Protein AF-A0A967YW15-F1 (afdb_monomer_lite)

Structure (mmCIF, N/CA/C/O backbone):
data_AF-A0A967YW15-F1
#
_entry.id   AF-A0A967YW15-F1
#
loop_
_atom_site.group_PDB
_atom_site.id
_atom_site.type_symbol
_atom_site.label_atom_id
_atom_site.label_alt_id
_atom_site.label_comp_id
_atom_site.label_asym_id
_atom_site.label_entity_id
_atom_site.label_seq_id
_atom_site.pdbx_PDB_ins_code
_atom_site.Cartn_x
_atom_site.Cartn_y
_atom_site.Cartn_z
_atom_site.occupancy
_atom_site.B_iso_or_equiv
_atom_site.auth_seq_id
_atom_site.auth_comp_id
_atom_site.auth_asym_id
_atom_site.auth_atom_id
_atom_site.pdbx_PDB_model_num
ATOM 1 N N . MET A 1 1 ? -5.131 -11.009 -10.702 1.00 76.31 1 MET A N 1
ATOM 2 C CA . MET A 1 1 ? -5.054 -9.560 -10.413 1.00 76.31 1 MET A CA 1
ATOM 3 C C . MET A 1 1 ? -3.698 -8.979 -10.823 1.00 76.31 1 MET A C 1
ATOM 5 O O . MET A 1 1 ? -3.652 -8.418 -11.905 1.00 76.31 1 MET A O 1
ATOM 9 N N . LYS A 1 2 ? -2.586 -9.188 -10.088 1.00 86.69 2 LYS A N 1
ATOM 10 C CA . LYS A 1 2 ? -1.254 -8.666 -10.494 1.00 86.69 2 LYS A CA 1
ATOM 11 C C . LYS A 1 2 ? -0.770 -9.172 -11.860 1.00 86.69 2 LYS A C 1
ATOM 13 O O . LYS A 1 2 ? -0.228 -8.411 -12.645 1.00 86.69 2 LYS A O 1
ATOM 18 N N . THR A 1 3 ? -1.026 -10.435 -12.194 1.00 81.00 3 THR A N 1
ATOM 19 C CA . THR A 1 3 ? -0.681 -10.977 -13.521 1.00 81.00 3 THR A CA 1
ATOM 20 C C . THR A 1 3 ? -1.391 -10.241 -14.661 1.00 81.00 3 THR A C 1
ATOM 22 O O . THR A 1 3 ? -0.808 -10.054 -15.720 1.00 81.00 3 THR A O 1
ATOM 25 N N . GLU A 1 4 ? -2.624 -9.774 -14.446 1.00 86.75 4 GLU A N 1
ATOM 26 C CA . GLU A 1 4 ? -3.360 -9.025 -15.470 1.00 86.75 4 GLU A CA 1
ATOM 27 C C . GLU A 1 4 ? -2.843 -7.591 -15.593 1.00 86.75 4 GLU A C 1
ATOM 29 O O . GLU A 1 4 ? -2.691 -7.096 -16.705 1.00 86.75 4 GLU A O 1
ATOM 34 N N . THR A 1 5 ? -2.486 -6.939 -14.481 1.00 84.19 5 THR A N 1
ATOM 35 C CA . THR A 1 5 ? -1.853 -5.614 -14.546 1.00 84.19 5 THR A CA 1
ATOM 36 C C . THR A 1 5 ? -0.486 -5.674 -15.219 1.00 84.19 5 THR A C 1
ATOM 38 O O . THR A 1 5 ? -0.178 -4.786 -16.002 1.00 84.19 5 THR A O 1
ATOM 41 N N . ASN A 1 6 ? 0.289 -6.746 -15.019 1.00 83.38 6 ASN A N 1
ATOM 42 C CA . ASN A 1 6 ? 1.554 -6.947 -15.734 1.00 83.38 6 ASN A CA 1
ATOM 43 C C . ASN A 1 6 ? 1.340 -7.020 -17.255 1.00 83.38 6 ASN A C 1
ATOM 45 O O . ASN A 1 6 ? 2.056 -6.361 -17.998 1.00 83.38 6 ASN A O 1
ATOM 49 N N . LYS A 1 7 ? 0.305 -7.732 -17.724 1.00 88.44 7 LYS A N 1
ATOM 50 C CA . LYS A 1 7 ? -0.046 -7.765 -19.157 1.00 88.44 7 LYS A CA 1
ATOM 51 C C . LYS A 1 7 ? -0.427 -6.385 -19.696 1.00 88.44 7 LYS A C 1
ATOM 53 O O . LYS A 1 7 ? -0.150 -6.077 -20.851 1.00 88.44 7 LYS A O 1
ATOM 58 N N . ILE A 1 8 ? -1.095 -5.554 -18.893 1.00 89.06 8 ILE A N 1
ATOM 59 C CA . ILE A 1 8 ? -1.424 -4.176 -19.286 1.00 89.06 8 ILE A CA 1
ATOM 60 C C . ILE A 1 8 ? -0.145 -3.347 -19.398 1.00 89.06 8 ILE A C 1
ATOM 62 O O . ILE A 1 8 ? 0.045 -2.653 -20.389 1.00 89.06 8 ILE A O 1
ATOM 66 N N . GLU A 1 9 ? 0.753 -3.444 -18.423 1.00 89.19 9 GLU A N 1
ATOM 67 C CA . GLU A 1 9 ? 2.040 -2.747 -18.466 1.00 89.19 9 GLU A CA 1
ATOM 68 C C . GLU A 1 9 ? 2.898 -3.173 -19.661 1.00 89.19 9 GLU A C 1
ATOM 70 O O . GLU A 1 9 ? 3.532 -2.319 -20.274 1.00 89.19 9 GLU A O 1
ATOM 75 N N . GLU A 1 10 ? 2.875 -4.460 -20.023 1.00 88.88 10 GLU A N 1
ATOM 76 C CA . GLU A 1 10 ? 3.523 -4.995 -21.228 1.00 88.88 10 GLU A CA 1
ATOM 77 C C . GLU A 1 10 ? 2.944 -4.385 -22.512 1.00 88.88 10 GLU A C 1
ATOM 79 O O . GLU A 1 10 ? 3.683 -4.014 -23.421 1.00 88.88 10 GLU A O 1
ATOM 84 N N . ARG A 1 11 ? 1.620 -4.210 -22.585 1.00 91.69 11 ARG A N 1
ATOM 85 C CA . ARG A 1 11 ? 0.964 -3.537 -23.722 1.00 91.69 11 ARG A CA 1
ATOM 86 C C . ARG A 1 11 ? 1.271 -2.042 -23.790 1.00 91.69 11 ARG A C 1
ATOM 88 O O . ARG A 1 11 ? 1.168 -1.456 -24.860 1.00 91.69 11 ARG A O 1
ATOM 95 N N . LEU A 1 12 ? 1.619 -1.432 -22.659 1.00 91.31 12 LEU A N 1
ATOM 96 C CA . LEU A 1 12 ? 1.958 -0.013 -22.538 1.00 91.31 12 LEU A CA 1
ATOM 97 C C . LEU A 1 12 ? 3.473 0.241 -22.604 1.00 91.31 12 LEU A C 1
ATOM 99 O O . LEU A 1 12 ? 3.933 1.338 -22.274 1.00 91.31 12 LEU A O 1
ATOM 103 N N . LEU A 1 13 ? 4.259 -0.761 -23.008 1.00 92.44 13 LEU A N 1
ATOM 104 C CA . LEU A 1 13 ? 5.681 -0.582 -23.270 1.00 92.44 13 LEU A CA 1
ATOM 105 C C . LEU A 1 13 ? 5.884 0.391 -24.430 1.00 92.44 13 LEU A C 1
ATOM 107 O O . LEU A 1 13 ? 5.213 0.327 -25.456 1.00 92.44 13 LEU A O 1
ATOM 111 N N . VAL A 1 14 ? 6.878 1.257 -24.278 1.00 92.69 14 VAL A N 1
ATOM 112 C CA . VAL A 1 14 ? 7.372 2.121 -25.352 1.00 92.69 14 VAL A CA 1
ATOM 113 C C . VAL A 1 14 ? 8.870 1.886 -25.437 1.00 92.69 14 VAL A C 1
ATOM 115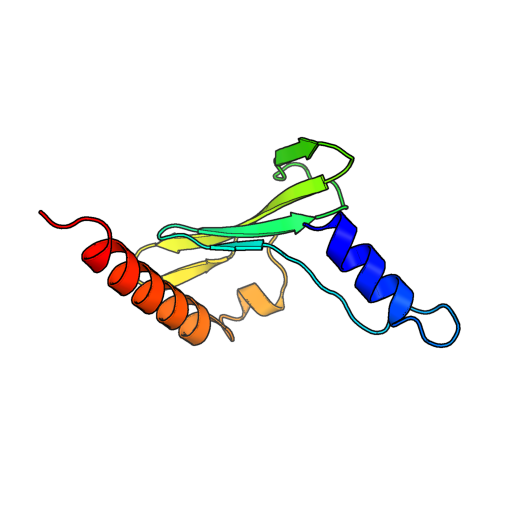 O O . VAL A 1 14 ? 9.563 1.960 -24.418 1.00 92.69 14 VAL A O 1
ATOM 118 N N . ASP A 1 15 ? 9.352 1.527 -26.626 1.00 93.88 15 ASP A N 1
ATOM 119 C CA . ASP A 1 15 ? 10.742 1.122 -26.883 1.00 93.88 15 ASP A CA 1
ATOM 120 C C . ASP A 1 15 ? 11.216 -0.026 -25.973 1.00 93.88 15 ASP A C 1
ATOM 122 O O . ASP A 1 15 ? 12.339 -0.032 -25.467 1.00 93.88 15 ASP A O 1
ATOM 126 N N . GLY A 1 16 ? 10.317 -0.974 -25.681 1.00 88.69 16 GLY A N 1
ATOM 127 C CA . GLY A 1 16 ? 10.587 -2.101 -24.781 1.00 88.69 16 GLY A CA 1
ATOM 128 C C . GLY A 1 16 ? 10.751 -1.715 -23.304 1.00 88.69 16 GLY A C 1
ATOM 129 O O . GLY A 1 16 ? 11.117 -2.560 -22.489 1.00 88.69 16 GLY A O 1
ATOM 130 N N . LYS A 1 17 ? 10.480 -0.456 -22.930 1.00 89.56 17 LYS A N 1
ATOM 131 C CA . LYS A 1 17 ? 10.613 0.042 -21.555 1.00 89.56 17 LYS A CA 1
ATOM 132 C C . LYS A 1 17 ? 9.253 0.280 -20.913 1.00 89.56 17 LYS A C 1
ATOM 134 O O . LYS A 1 17 ? 8.352 0.867 -21.512 1.00 89.56 17 LYS A O 1
ATOM 139 N N . ARG A 1 18 ? 9.140 -0.127 -19.646 1.00 86.94 18 ARG A N 1
ATOM 140 C CA . ARG A 1 18 ? 7.966 0.108 -18.797 1.00 86.94 18 ARG A CA 1
ATOM 141 C C . ARG A 1 18 ? 7.759 1.604 -18.589 1.00 86.94 18 ARG A C 1
ATOM 143 O O . ARG A 1 18 ? 8.664 2.288 -18.115 1.00 86.94 18 ARG A O 1
ATOM 150 N N . LYS A 1 19 ? 6.569 2.099 -18.934 1.00 93.00 19 LYS A N 1
ATOM 151 C CA . LYS A 1 19 ? 6.185 3.508 -18.748 1.00 93.00 19 LYS A CA 1
ATOM 152 C C . LYS A 1 19 ? 5.310 3.747 -17.525 1.00 93.00 19 LYS A C 1
ATOM 154 O O . LYS A 1 19 ? 5.356 4.834 -16.963 1.00 93.00 19 LYS A O 1
ATOM 159 N N . VAL A 1 20 ? 4.556 2.740 -17.094 1.00 87.50 20 VAL A N 1
ATOM 160 C CA . VAL A 1 20 ? 3.659 2.834 -15.938 1.00 87.50 20 VAL A CA 1
ATOM 161 C C . VAL A 1 20 ? 3.853 1.646 -15.002 1.00 87.50 20 VAL A C 1
ATOM 163 O O . VAL A 1 20 ? 4.171 0.543 -15.445 1.00 87.50 20 VAL A O 1
ATOM 166 N N . ASN A 1 21 ? 3.670 1.880 -13.704 1.00 86.38 21 ASN A N 1
ATOM 167 C CA . ASN A 1 21 ? 3.597 0.836 -12.687 1.00 86.38 21 ASN A CA 1
ATOM 168 C C . ASN A 1 21 ? 2.156 0.752 -12.179 1.00 86.38 21 ASN A C 1
ATOM 170 O O . ASN A 1 21 ? 1.633 1.737 -11.666 1.00 86.38 21 ASN A O 1
ATOM 174 N N . LEU A 1 22 ? 1.528 -0.408 -12.328 1.00 87.69 22 LEU A N 1
ATOM 175 C CA . LEU A 1 22 ? 0.188 -0.698 -11.844 1.00 87.69 22 LEU A CA 1
ATOM 176 C C . LEU A 1 22 ? 0.288 -1.744 -10.738 1.00 87.69 22 LEU A C 1
ATOM 178 O O . LEU A 1 22 ? 0.497 -2.935 -10.987 1.00 87.69 22 LEU A O 1
ATOM 182 N N . ASP A 1 23 ? 0.107 -1.297 -9.502 1.00 88.75 23 ASP A N 1
ATOM 183 C CA . ASP A 1 23 ? 0.081 -2.160 -8.328 1.00 88.75 23 ASP A CA 1
ATOM 184 C C . ASP A 1 23 ? -1.365 -2.339 -7.868 1.00 88.75 23 ASP A C 1
ATOM 186 O O . ASP A 1 23 ? -1.918 -1.475 -7.186 1.00 88.75 23 ASP A O 1
ATOM 190 N N . PRO A 1 24 ? -2.030 -3.436 -8.270 1.00 92.62 24 PRO A N 1
ATOM 191 C CA . PRO A 1 24 ? -3.380 -3.678 -7.825 1.00 92.62 24 PRO A CA 1
ATOM 192 C C . PRO A 1 24 ? -3.361 -4.120 -6.366 1.00 92.62 24 PRO A C 1
ATOM 194 O O . PRO A 1 24 ? -2.437 -4.793 -5.909 1.00 92.62 24 PRO A O 1
ATOM 197 N N . GLY A 1 25 ? -4.428 -3.807 -5.653 1.00 94.06 25 GLY A N 1
ATOM 198 C CA . GLY A 1 25 ? -4.558 -4.120 -4.244 1.00 94.06 25 GLY A CA 1
ATOM 199 C C . GLY A 1 25 ? -6.007 -4.156 -3.810 1.00 94.06 25 GLY A C 1
ATOM 200 O O . GLY A 1 25 ? -6.919 -3.984 -4.619 1.00 94.06 25 GLY A O 1
ATOM 201 N N . TYR A 1 26 ? -6.208 -4.368 -2.519 1.00 94.75 26 TYR A N 1
ATOM 202 C CA . TYR A 1 26 ? -7.500 -4.156 -1.890 1.00 94.75 26 TYR A CA 1
ATOM 203 C C . TYR A 1 26 ? -7.333 -3.323 -0.628 1.00 94.75 26 TYR A C 1
ATOM 205 O O . TYR A 1 26 ? -6.251 -3.219 -0.043 1.00 94.75 26 TYR A O 1
ATOM 213 N N . MET A 1 27 ? -8.447 -2.748 -0.209 1.00 95.38 27 MET A N 1
ATOM 214 C CA . MET A 1 27 ? -8.554 -1.985 1.013 1.00 95.38 27 MET A CA 1
ATOM 215 C C . MET A 1 27 ? -9.805 -2.426 1.758 1.00 95.38 27 MET A C 1
ATOM 217 O O . MET A 1 27 ? -10.852 -2.651 1.150 1.00 95.38 27 MET A O 1
ATOM 221 N N . ASP A 1 28 ? -9.687 -2.550 3.073 1.00 93.31 28 ASP A N 1
ATOM 222 C CA . ASP A 1 28 ? -10.821 -2.748 3.969 1.00 93.31 28 ASP A CA 1
ATOM 223 C C . ASP A 1 28 ? -10.816 -1.688 5.086 1.00 93.31 28 ASP A C 1
ATOM 225 O O . ASP A 1 28 ? -10.189 -0.634 4.968 1.00 93.31 28 ASP A O 1
ATOM 229 N N . TYR A 1 29 ? -11.549 -1.937 6.173 1.00 93.88 29 TYR A N 1
ATOM 230 C CA . TYR A 1 29 ? -11.622 -1.017 7.309 1.00 93.88 29 TYR A CA 1
ATOM 231 C C . TYR A 1 29 ? -10.299 -0.782 8.031 1.00 93.88 29 TYR A C 1
ATOM 233 O O . TYR A 1 29 ? -10.168 0.244 8.702 1.00 93.88 29 TYR A O 1
ATOM 241 N N . ASN A 1 30 ? -9.384 -1.741 7.937 1.00 96.12 30 ASN A N 1
ATOM 242 C CA . ASN A 1 30 ? -8.239 -1.887 8.818 1.00 96.12 30 ASN A CA 1
ATOM 243 C C . ASN A 1 30 ? -6.912 -1.800 8.073 1.00 96.12 30 ASN A C 1
ATOM 245 O O . ASN A 1 30 ? -5.893 -1.577 8.716 1.00 96.12 30 ASN A O 1
ATOM 249 N N . LYS A 1 31 ? -6.884 -2.018 6.755 1.00 97.06 31 LYS A N 1
ATOM 250 C CA . LYS A 1 31 ? -5.624 -2.079 6.010 1.00 97.06 31 LYS A CA 1
ATOM 251 C C . LYS A 1 31 ? -5.767 -1.809 4.520 1.00 97.06 31 LYS A C 1
ATOM 253 O O . LYS A 1 31 ? -6.823 -2.021 3.924 1.00 97.06 31 LYS A O 1
ATOM 258 N N . VAL A 1 32 ? -4.643 -1.410 3.935 1.00 97.62 32 VAL A N 1
ATOM 259 C CA . VAL A 1 32 ? -4.402 -1.364 2.491 1.00 97.62 32 VAL A CA 1
ATOM 260 C C . VAL A 1 32 ? -3.320 -2.386 2.164 1.00 97.62 32 VAL A C 1
ATOM 262 O O . VAL A 1 32 ? -2.225 -2.341 2.733 1.00 97.62 32 VAL A O 1
ATOM 265 N N . ILE A 1 33 ? -3.633 -3.307 1.255 1.00 97.56 33 ILE A N 1
ATOM 266 C CA . ILE A 1 33 ? -2.738 -4.374 0.801 1.00 97.56 33 ILE A CA 1
ATOM 267 C C . ILE A 1 33 ? -2.529 -4.238 -0.702 1.00 97.56 33 ILE A C 1
ATOM 269 O O . ILE A 1 33 ? -3.502 -4.221 -1.457 1.00 97.56 33 ILE A O 1
ATOM 273 N N . LEU A 1 34 ? -1.274 -4.227 -1.143 1.00 96.69 34 LEU A N 1
ATOM 274 C CA . LEU A 1 34 ? -0.912 -4.257 -2.559 1.00 96.69 34 LEU A CA 1
ATOM 275 C C . LEU A 1 34 ? -0.420 -5.651 -2.959 1.00 96.69 34 LEU A C 1
ATOM 277 O O . LEU A 1 34 ? 0.134 -6.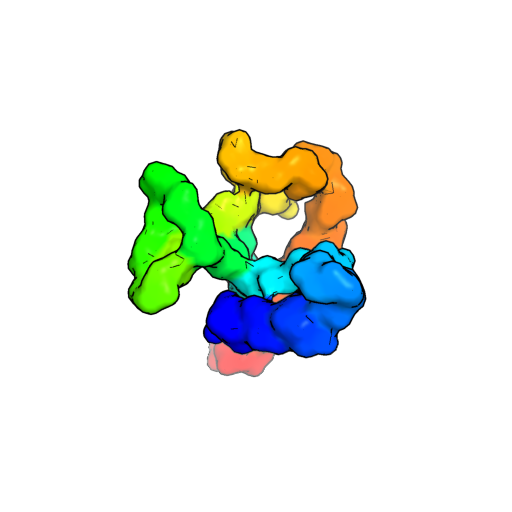394 -2.152 1.00 96.69 34 LEU A O 1
ATOM 281 N N . ALA A 1 35 ? -0.630 -6.033 -4.213 1.00 95.75 35 ALA A N 1
ATOM 282 C CA . ALA A 1 35 ? -0.094 -7.266 -4.767 1.00 95.75 35 ALA A CA 1
ATOM 283 C C . ALA A 1 35 ? 1.291 -7.009 -5.373 1.00 95.75 35 ALA A C 1
ATOM 285 O O . ALA A 1 35 ? 1.468 -6.132 -6.215 1.00 95.75 35 ALA A O 1
ATOM 286 N N . SER A 1 36 ? 2.269 -7.823 -4.988 1.00 93.25 36 SER A N 1
ATOM 287 C CA . SER A 1 36 ? 3.671 -7.681 -5.380 1.00 93.25 36 SER A CA 1
ATOM 288 C C . SER A 1 36 ? 4.173 -8.940 -6.079 1.00 93.25 36 SER A C 1
ATOM 290 O O . SER A 1 36 ? 3.909 -10.046 -5.624 1.00 93.25 36 SER A O 1
ATOM 292 N N . ALA A 1 37 ? 4.958 -8.779 -7.147 1.00 92.94 37 ALA A N 1
ATOM 293 C CA . ALA A 1 37 ? 5.738 -9.869 -7.752 1.00 92.94 37 ALA A CA 1
ATOM 294 C C . ALA A 1 37 ? 7.145 -10.011 -7.131 1.00 92.94 37 ALA A C 1
ATOM 296 O O . ALA A 1 37 ? 7.910 -10.901 -7.488 1.00 92.94 37 ALA A O 1
ATOM 297 N N . LYS A 1 38 ? 7.508 -9.109 -6.210 1.00 91.94 38 LYS A N 1
ATOM 298 C CA . LYS A 1 38 ? 8.772 -9.138 -5.468 1.00 91.94 38 LYS A CA 1
ATOM 299 C C . LYS A 1 38 ? 8.552 -9.717 -4.078 1.00 91.94 38 LYS A C 1
ATOM 301 O O . LYS A 1 38 ? 7.647 -9.265 -3.370 1.00 91.94 38 LYS A O 1
ATOM 306 N N . TYR A 1 39 ? 9.407 -10.659 -3.703 1.00 94.62 39 TYR A N 1
ATOM 307 C CA . TYR A 1 39 ? 9.478 -11.206 -2.353 1.00 94.62 39 TYR A CA 1
ATOM 308 C C . TYR A 1 39 ? 10.056 -10.183 -1.359 1.00 94.62 39 TYR A C 1
ATOM 310 O O . TYR A 1 39 ? 10.920 -9.383 -1.721 1.00 94.62 39 TYR A O 1
ATOM 318 N N . ASN A 1 40 ? 9.572 -10.216 -0.116 1.00 94.50 40 ASN A N 1
ATOM 319 C CA . ASN A 1 40 ? 10.194 -9.610 1.066 1.00 94.50 40 ASN A CA 1
ATOM 320 C C . ASN A 1 40 ? 9.671 -10.341 2.321 1.00 94.50 40 ASN A C 1
ATOM 322 O O . ASN A 1 40 ? 8.600 -10.947 2.256 1.00 94.50 40 ASN A O 1
ATOM 326 N N . SER A 1 41 ? 10.402 -10.304 3.435 1.00 95.31 41 SER A N 1
ATOM 327 C CA . SER A 1 41 ? 10.154 -11.140 4.622 1.00 95.31 41 SER A CA 1
ATOM 328 C C . SER A 1 41 ? 8.777 -10.931 5.257 1.00 95.31 41 SER A C 1
ATOM 330 O O . SER A 1 41 ? 8.195 -11.874 5.781 1.00 95.31 41 SER A O 1
ATOM 332 N N . GLN A 1 42 ? 8.223 -9.722 5.178 1.00 95.69 42 GLN A N 1
ATOM 333 C CA . GLN A 1 42 ? 6.884 -9.407 5.679 1.00 95.69 42 GLN A CA 1
ATOM 334 C C . GLN A 1 42 ? 5.742 -9.878 4.768 1.00 95.69 42 GLN A C 1
ATO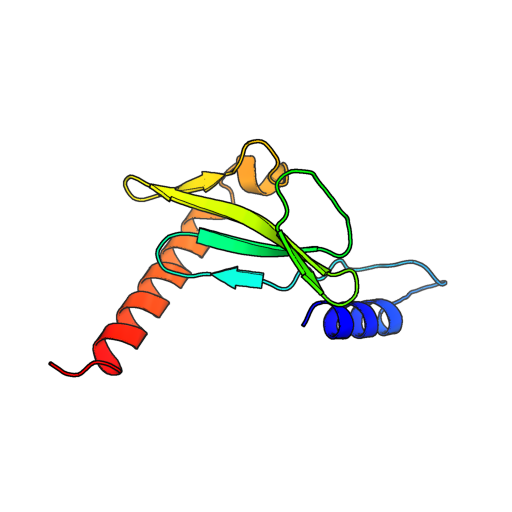M 336 O O . GLN A 1 42 ? 4.579 -9.821 5.168 1.00 95.69 42 GLN A O 1
ATOM 341 N N . LYS A 1 43 ? 6.036 -10.202 3.501 1.00 97.12 43 LYS A N 1
ATOM 342 C CA . LYS A 1 43 ? 5.000 -10.386 2.482 1.00 97.12 43 LYS A CA 1
ATOM 343 C C . LYS A 1 43 ? 4.482 -11.812 2.516 1.00 97.12 43 LYS A C 1
ATOM 345 O O . LYS A 1 43 ? 5.248 -12.771 2.546 1.00 97.12 43 LYS A O 1
ATOM 350 N N . ILE A 1 44 ? 3.165 -11.953 2.437 1.00 97.62 44 ILE A N 1
ATOM 351 C CA . ILE A 1 44 ? 2.502 -13.256 2.509 1.00 97.62 44 ILE A CA 1
ATOM 352 C C . ILE A 1 44 ? 2.373 -13.813 1.094 1.00 97.62 44 ILE A C 1
ATOM 354 O O . ILE A 1 44 ? 1.818 -13.153 0.217 1.00 97.62 44 ILE A O 1
ATOM 358 N N . TYR A 1 45 ? 2.875 -15.023 0.853 1.00 97.00 45 TYR A N 1
ATOM 359 C CA . TYR A 1 45 ? 2.758 -15.666 -0.453 1.00 97.00 45 TYR A CA 1
ATOM 360 C C . TYR A 1 45 ? 1.300 -16.026 -0.764 1.00 97.00 45 TYR A C 1
ATOM 362 O O . TYR A 1 45 ? 0.641 -16.705 0.018 1.00 97.00 45 TYR A O 1
ATOM 370 N N . LEU A 1 46 ? 0.805 -15.580 -1.921 1.00 95.06 46 LEU A N 1
ATOM 371 C CA . LEU A 1 46 ? -0.563 -15.839 -2.387 1.00 95.06 46 LEU A CA 1
ATOM 372 C C . LEU A 1 46 ? -0.625 -16.903 -3.493 1.00 95.06 46 LEU A C 1
ATOM 374 O O . LEU A 1 46 ? -1.715 -17.291 -3.909 1.00 95.06 46 LEU A O 1
ATOM 378 N N . GLY A 1 47 ? 0.527 -17.355 -4.000 1.00 94.62 47 GLY A N 1
ATOM 379 C CA . GLY A 1 47 ? 0.619 -18.263 -5.144 1.00 94.62 47 GLY A CA 1
ATOM 380 C C . GLY A 1 47 ? 1.133 -17.591 -6.422 1.00 94.62 47 GLY A C 1
ATOM 381 O O . GLY A 1 47 ? 1.045 -16.376 -6.596 1.00 94.62 47 GLY A O 1
ATOM 382 N N . ARG A 1 48 ? 1.657 -18.405 -7.351 1.00 93.62 48 ARG A N 1
ATOM 383 C CA . ARG A 1 48 ? 2.101 -17.996 -8.704 1.00 93.62 48 ARG A CA 1
ATOM 384 C C . ARG A 1 48 ? 3.114 -16.840 -8.708 1.00 93.62 48 ARG A C 1
ATOM 386 O O . ARG A 1 48 ? 3.041 -15.949 -9.549 1.00 93.62 48 ARG A O 1
ATOM 393 N N . GLY A 1 49 ? 4.027 -16.832 -7.740 1.00 93.19 49 GLY A N 1
ATOM 394 C CA . GLY A 1 49 ? 5.023 -15.764 -7.584 1.00 93.19 49 GLY A CA 1
ATOM 395 C C . GLY A 1 49 ? 4.461 -14.415 -7.114 1.00 93.19 49 GLY A C 1
ATOM 396 O O . GLY A 1 49 ? 5.183 -13.422 -7.155 1.00 93.19 49 GLY A O 1
ATOM 397 N N . ILE A 1 50 ? 3.197 -14.355 -6.678 1.00 94.62 50 ILE A N 1
ATOM 398 C CA . ILE A 1 50 ? 2.562 -13.134 -6.176 1.00 94.62 50 ILE A CA 1
ATOM 399 C C . ILE A 1 50 ? 2.461 -13.172 -4.651 1.00 94.62 50 ILE A C 1
ATOM 401 O O . ILE A 1 50 ? 2.159 -14.203 -4.049 1.00 94.62 50 ILE A O 1
ATOM 405 N N . TYR A 1 51 ? 2.680 -12.014 -4.039 1.00 96.81 51 TYR A N 1
ATOM 406 C CA . TYR A 1 51 ? 2.668 -11.807 -2.600 1.00 96.81 51 TYR A CA 1
ATOM 407 C C . TYR A 1 51 ? 1.716 -10.667 -2.221 1.00 96.81 51 TYR A C 1
ATOM 409 O O . TYR A 1 51 ? 1.616 -9.677 -2.948 1.00 96.81 51 TYR A O 1
ATOM 417 N N . ALA A 1 52 ? 1.046 -10.788 -1.077 1.00 96.94 52 ALA A N 1
ATOM 418 C CA . ALA A 1 52 ? 0.360 -9.686 -0.412 1.00 96.94 52 ALA A CA 1
ATOM 419 C C . ALA A 1 52 ? 1.388 -8.836 0.337 1.00 96.94 52 ALA A C 1
ATOM 421 O O . ALA A 1 52 ? 2.133 -9.355 1.170 1.00 96.94 52 ALA A O 1
ATOM 422 N N . ASP A 1 53 ? 1.401 -7.542 0.046 1.00 97.31 53 ASP A N 1
ATOM 423 C CA . ASP A 1 53 ? 2.291 -6.550 0.635 1.00 97.31 53 ASP A CA 1
ATOM 424 C C . ASP A 1 53 ? 1.491 -5.597 1.532 1.00 97.31 53 ASP A C 1
ATOM 426 O O . ASP A 1 53 ? 0.755 -4.739 1.022 1.00 97.31 53 ASP A O 1
ATOM 430 N N . PRO A 1 54 ? 1.569 -5.753 2.866 1.00 97.25 54 PRO A N 1
ATOM 431 C CA . PRO A 1 54 ? 0.960 -4.804 3.784 1.00 97.25 54 PRO A CA 1
ATOM 432 C C . PRO A 1 54 ? 1.511 -3.402 3.538 1.00 97.25 54 PRO A C 1
ATOM 434 O O . PRO A 1 54 ? 2.711 -3.181 3.587 1.00 97.25 54 PRO A O 1
ATOM 437 N N . THR A 1 55 ? 0.652 -2.440 3.215 1.00 97.06 55 THR A N 1
ATOM 438 C CA . THR A 1 55 ? 1.113 -1.089 2.858 1.00 97.06 55 THR A CA 1
ATOM 439 C C . THR A 1 55 ? 0.692 -0.079 3.912 1.00 97.06 55 THR A C 1
ATOM 441 O O . THR A 1 55 ? 1.517 0.670 4.414 1.00 97.06 55 THR A O 1
ATOM 444 N N . LEU A 1 56 ? -0.570 -0.097 4.330 1.00 97.75 56 LEU A N 1
ATOM 445 C CA . LEU A 1 56 ? -1.057 0.764 5.408 1.00 97.75 56 LEU A CA 1
ATOM 446 C C . LEU A 1 56 ? -1.902 -0.056 6.381 1.00 97.75 56 LEU A C 1
ATOM 448 O O . LEU A 1 56 ? -2.590 -0.987 5.951 1.00 97.75 56 LEU A O 1
ATOM 452 N N . TRP A 1 57 ? -1.912 0.324 7.655 1.00 97.81 57 TRP A N 1
ATOM 453 C CA . TRP A 1 57 ? -2.927 -0.107 8.620 1.00 97.81 57 TRP A CA 1
ATOM 454 C C . TRP A 1 57 ? -3.709 1.097 9.135 1.00 97.81 57 TRP A C 1
ATOM 456 O O . TRP A 1 57 ? -3.210 2.215 9.135 1.00 97.81 57 TRP A O 1
ATOM 466 N N . TYR A 1 58 ? -4.948 0.877 9.554 1.00 97.44 58 TYR A N 1
ATOM 467 C CA . TYR A 1 58 ? -5.788 1.912 10.134 1.00 97.44 58 TYR A CA 1
ATOM 468 C C . TYR A 1 58 ? -5.686 1.884 11.655 1.00 97.44 58 TYR A C 1
ATOM 470 O O . TYR A 1 58 ? -5.963 0.858 12.279 1.00 97.44 58 TYR A O 1
ATOM 478 N N . GLU A 1 59 ? -5.353 3.016 12.259 1.00 96.25 59 GLU A N 1
ATOM 479 C CA . GLU A 1 59 ? -5.295 3.177 13.705 1.00 96.25 59 GLU A CA 1
ATOM 480 C C . GLU A 1 59 ? -5.624 4.623 14.093 1.00 96.25 59 GLU A C 1
ATOM 482 O O . GLU A 1 59 ? -5.220 5.572 13.428 1.00 96.25 59 GLU A O 1
ATOM 487 N N . LYS A 1 60 ? -6.384 4.799 15.184 1.00 94.88 60 LYS A N 1
ATOM 488 C CA . LYS A 1 60 ? -6.668 6.114 15.799 1.00 94.88 60 LYS A CA 1
ATOM 489 C C . LYS A 1 60 ? -7.167 7.193 14.824 1.00 94.88 60 LYS A C 1
ATOM 491 O O . LYS A 1 60 ? -6.878 8.370 14.997 1.00 94.88 60 LYS A O 1
ATOM 496 N N . GLY A 1 61 ? -7.970 6.801 13.837 1.00 94.62 61 GLY A N 1
ATOM 497 C CA . GLY A 1 61 ? -8.568 7.746 12.893 1.00 94.62 61 GLY A CA 1
ATOM 498 C C . GLY A 1 61 ? -7.859 7.825 11.545 1.00 94.62 61 GLY A C 1
ATOM 499 O O . GLY A 1 61 ? -8.482 8.287 10.594 1.00 94.62 61 GLY A O 1
ATOM 500 N N . GLU A 1 62 ? -6.639 7.302 11.433 1.00 95.75 62 GLU A N 1
ATOM 501 C CA . GLU A 1 62 ? -5.741 7.518 10.296 1.00 95.75 62 GLU A CA 1
ATOM 502 C C . GLU A 1 62 ? -5.241 6.201 9.696 1.00 95.75 62 GLU A C 1
ATOM 504 O O . GLU A 1 62 ? -5.246 5.157 10.350 1.00 95.75 62 GLU A O 1
ATOM 509 N N . PHE A 1 63 ? -4.789 6.254 8.441 1.00 97.19 63 PHE A N 1
ATOM 510 C CA . PHE A 1 63 ? -3.977 5.184 7.868 1.00 97.19 63 PHE A CA 1
ATOM 511 C C . PHE A 1 63 ? -2.496 5.476 8.097 1.00 97.19 63 PHE A C 1
ATOM 513 O O . PHE A 1 63 ? -1.953 6.448 7.572 1.00 97.19 63 PHE A O 1
ATOM 520 N N . GLU A 1 64 ? -1.844 4.603 8.852 1.00 97.38 64 GLU A N 1
ATOM 521 C CA . GLU A 1 64 ? -0.421 4.663 9.141 1.00 97.38 64 GLU A CA 1
ATOM 522 C C . GLU A 1 64 ? 0.361 3.697 8.238 1.00 97.38 64 GLU A C 1
ATOM 524 O O . GLU A 1 64 ? -0.102 2.588 7.941 1.00 97.38 64 GLU A O 1
ATOM 529 N N . PRO A 1 65 ? 1.547 4.104 7.762 1.00 97.50 65 PRO A N 1
ATOM 530 C CA . PRO A 1 65 ? 2.374 3.282 6.899 1.00 97.50 65 PRO A CA 1
ATOM 531 C C . PRO A 1 65 ? 3.160 2.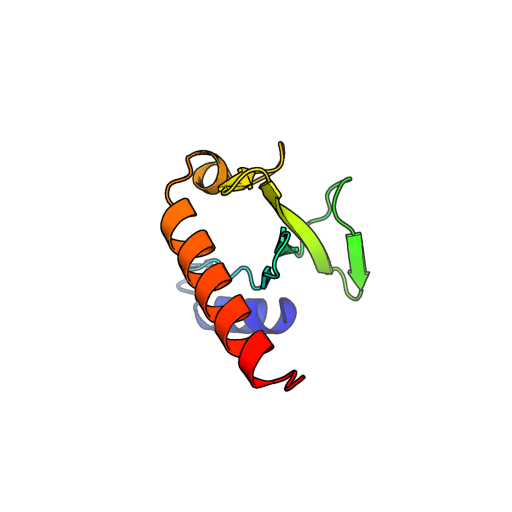235 7.686 1.00 97.50 65 PRO A C 1
ATOM 533 O O . PRO A 1 65 ? 3.764 2.524 8.720 1.00 97.50 65 PRO A O 1
ATOM 536 N N . TYR A 1 66 ? 3.300 1.040 7.112 1.00 96.31 66 TYR A N 1
ATOM 537 C CA . TYR A 1 66 ? 4.316 0.094 7.571 1.00 96.31 66 TYR A CA 1
ATOM 538 C C . TYR A 1 66 ? 5.746 0.610 7.391 1.00 96.31 66 TYR A C 1
ATOM 540 O O . TYR A 1 66 ? 6.006 1.368 6.449 1.00 96.31 66 TYR A O 1
ATOM 548 N N . PRO A 1 67 ? 6.711 0.175 8.236 1.00 94.69 67 PRO A N 1
ATOM 549 C CA . PRO A 1 67 ? 8.111 0.595 8.123 1.00 94.69 67 PRO A CA 1
ATOM 550 C C . PRO A 1 67 ? 8.718 0.349 6.737 1.00 94.69 67 PRO A C 1
ATOM 552 O O . PRO A 1 67 ? 9.604 1.082 6.303 1.00 94.69 67 PRO A O 1
ATOM 555 N N . TYR A 1 68 ? 8.213 -0.651 6.017 1.00 94.06 68 TYR A N 1
ATOM 556 C CA . TYR A 1 68 ? 8.649 -1.058 4.680 1.00 94.06 68 TYR A CA 1
ATOM 557 C C . TYR A 1 68 ? 7.778 -0.506 3.540 1.00 94.06 68 TYR A C 1
ATOM 559 O 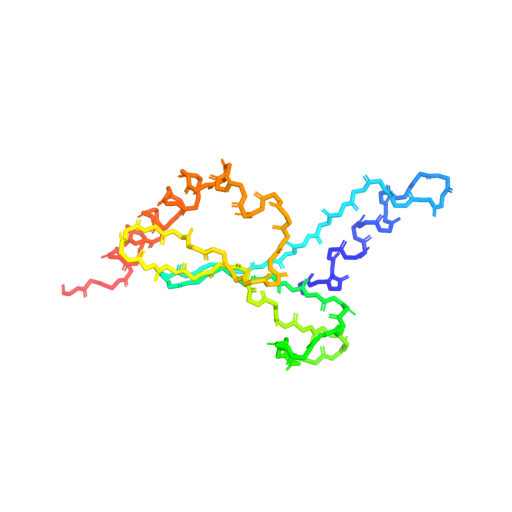O . TYR A 1 68 ? 7.994 -0.864 2.384 1.00 94.06 68 TYR A O 1
ATOM 567 N N . SER A 1 69 ? 6.815 0.366 3.840 1.00 94.56 69 SER A N 1
ATOM 568 C CA . SER A 1 69 ? 5.964 0.990 2.822 1.00 94.56 69 SER A CA 1
ATOM 569 C C . SER A 1 69 ? 6.757 1.899 1.898 1.00 94.56 69 SER A C 1
ATOM 571 O O . SER A 1 69 ? 7.832 2.401 2.254 1.00 94.56 69 SER A O 1
ATOM 573 N N . PHE A 1 70 ? 6.181 2.159 0.728 1.00 91.00 70 PHE A N 1
ATOM 574 C CA . PHE A 1 70 ? 6.745 3.085 -0.241 1.00 91.00 70 PHE A CA 1
ATOM 575 C C . PHE A 1 70 ? 6.919 4.496 0.361 1.00 91.00 70 PHE A C 1
ATOM 577 O O . PHE A 1 70 ? 6.107 4.913 1.195 1.00 91.00 70 PHE A O 1
ATOM 584 N N . PRO A 1 71 ? 7.990 5.230 -0.002 1.00 92.19 71 PRO A N 1
ATOM 585 C CA . PRO A 1 71 ? 8.294 6.530 0.598 1.00 92.19 71 PRO A CA 1
ATOM 586 C C . PRO A 1 71 ? 7.156 7.548 0.501 1.00 92.19 71 PRO A C 1
ATOM 588 O O . PRO A 1 71 ? 6.892 8.265 1.460 1.00 92.19 71 PRO A O 1
ATOM 591 N N . ASP A 1 72 ? 6.447 7.578 -0.621 1.00 91.62 72 ASP A N 1
ATOM 592 C CA . ASP A 1 72 ? 5.292 8.442 -0.859 1.00 91.62 72 ASP A CA 1
ATOM 593 C C . ASP A 1 72 ? 4.125 8.131 0.090 1.00 91.62 72 ASP A C 1
ATOM 595 O O . ASP A 1 72 ? 3.545 9.054 0.660 1.00 91.62 72 ASP A O 1
ATOM 599 N N . PHE A 1 73 ? 3.851 6.858 0.383 1.00 92.38 73 PHE A N 1
ATOM 600 C CA . PHE A 1 73 ? 2.861 6.472 1.400 1.00 92.38 73 PHE A CA 1
ATOM 601 C C . PHE A 1 73 ? 3.255 6.957 2.802 1.00 92.38 73 PHE A C 1
ATOM 603 O O . PHE A 1 73 ? 2.387 7.322 3.595 1.00 92.38 73 PHE A O 1
ATOM 610 N N . LYS A 1 74 ? 4.558 7.037 3.099 1.00 93.94 74 LYS A N 1
ATOM 611 C CA . LYS A 1 74 ? 5.053 7.567 4.380 1.00 93.94 74 LYS A CA 1
ATOM 612 C C . LYS A 1 74 ? 4.884 9.076 4.525 1.00 93.94 74 LYS A C 1
ATOM 614 O O . LYS A 1 74 ? 4.800 9.563 5.646 1.00 93.94 74 LYS A O 1
ATOM 619 N N . THR A 1 75 ? 4.785 9.811 3.417 1.00 93.19 75 THR A N 1
ATOM 620 C CA . THR A 1 75 ? 4.540 11.265 3.448 1.00 93.19 75 THR A CA 1
ATOM 621 C C . THR A 1 75 ? 3.104 11.636 3.826 1.00 93.19 75 THR A C 1
ATOM 623 O O . THR A 1 75 ? 2.810 12.816 3.991 1.00 93.19 75 THR A O 1
ATOM 626 N N . LYS A 1 76 ? 2.196 10.652 3.937 1.00 87.44 76 LYS A N 1
ATOM 627 C CA . LYS A 1 76 ? 0.753 10.842 4.177 1.00 87.44 76 LYS A CA 1
ATOM 628 C C . LYS A 1 76 ? 0.024 11.690 3.124 1.00 87.44 76 LYS A C 1
ATOM 630 O O . LYS A 1 76 ? -1.144 12.017 3.320 1.00 87.44 76 LYS A O 1
ATOM 635 N N . MET A 1 77 ? 0.647 11.959 1.971 1.00 93.88 77 MET A N 1
ATOM 636 C CA . MET A 1 77 ? 0.052 12.707 0.852 1.00 93.88 77 MET A CA 1
ATOM 637 C C . MET A 1 77 ? -1.321 12.162 0.427 1.00 93.88 77 MET A C 1
ATOM 639 O O . MET A 1 77 ? -2.204 12.923 0.044 1.00 93.88 77 MET A O 1
ATOM 643 N N . TYR A 1 78 ? -1.517 10.847 0.531 1.00 92.81 78 TYR A N 1
ATOM 644 C CA . TYR A 1 78 ? -2.748 10.173 0.124 1.00 92.81 78 TYR A CA 1
ATOM 645 C C . TYR A 1 78 ? -3.736 9.912 1.276 1.00 92.81 78 TYR A C 1
ATOM 647 O O . TYR A 1 78 ? -4.753 9.259 1.045 1.00 92.81 78 TYR A O 1
ATOM 655 N N . SER A 1 79 ? -3.473 10.378 2.509 1.00 93.25 79 SER A N 1
ATOM 656 C CA . SER A 1 79 ? -4.308 10.016 3.673 1.00 93.25 79 SER A CA 1
ATOM 657 C C . SER A 1 79 ? -5.780 10.391 3.464 1.00 93.25 79 SER A C 1
ATOM 659 O O . SER A 1 79 ? -6.667 9.550 3.619 1.00 93.25 79 SER A O 1
ATOM 661 N N . SER A 1 80 ? -6.046 11.614 2.992 1.00 95.81 80 SER A N 1
ATOM 662 C CA . SER A 1 80 ? -7.410 12.092 2.722 1.00 95.81 80 SER A CA 1
ATOM 663 C C . SER A 1 80 ? -8.161 11.204 1.724 1.00 95.81 80 SER A C 1
ATOM 665 O O . SER A 1 80 ? -9.344 10.914 1.915 1.00 95.81 80 SER A O 1
ATOM 667 N N . VAL A 1 81 ? -7.463 10.710 0.698 1.00 95.88 81 VAL A N 1
ATOM 668 C CA . VAL A 1 81 ? -8.017 9.794 -0.305 1.00 95.88 81 VAL A CA 1
ATOM 669 C C . VAL A 1 81 ? -8.379 8.455 0.336 1.00 95.88 81 VAL A C 1
ATOM 671 O O . VAL A 1 81 ? -9.502 7.980 0.162 1.00 95.88 81 VAL A O 1
ATOM 674 N N . PHE A 1 82 ? -7.485 7.859 1.129 1.00 96.19 82 PHE A N 1
ATOM 675 C CA . PHE A 1 82 ? -7.769 6.585 1.800 1.00 96.19 82 PHE A CA 1
ATOM 676 C C . PHE A 1 82 ? -8.919 6.700 2.806 1.00 96.19 82 PHE A C 1
ATOM 678 O O . PHE A 1 82 ? -9.807 5.844 2.833 1.00 96.19 82 PHE A O 1
ATOM 685 N N . LEU A 1 83 ? -8.970 7.778 3.590 1.00 96.75 83 LEU A N 1
ATOM 686 C CA . LEU A 1 83 ? -10.078 8.025 4.515 1.00 96.75 83 LEU A CA 1
ATOM 687 C C . LEU A 1 83 ? -11.415 8.180 3.782 1.00 96.75 83 LEU A C 1
ATOM 689 O O . LEU A 1 83 ? -12.425 7.624 4.225 1.00 96.75 83 LEU A O 1
ATOM 693 N N . HIS A 1 84 ? -11.417 8.857 2.632 1.00 96.50 84 HIS A N 1
ATOM 694 C CA . HIS A 1 84 ? -12.604 8.988 1.795 1.00 96.50 84 HIS A CA 1
ATOM 695 C C . HIS A 1 84 ? -13.087 7.629 1.264 1.00 96.50 84 HIS A C 1
ATOM 697 O O . HIS A 1 84 ? -14.256 7.277 1.440 1.00 96.50 84 HIS A O 1
ATOM 703 N N . ILE A 1 85 ? -12.186 6.818 0.695 1.00 96.06 85 ILE A N 1
ATOM 704 C CA . ILE A 1 85 ? -12.513 5.466 0.206 1.00 96.06 85 ILE A CA 1
ATOM 705 C C . ILE A 1 85 ? -13.070 4.605 1.351 1.00 96.06 85 ILE A C 1
ATOM 707 O O . ILE A 1 85 ? -14.091 3.932 1.183 1.00 96.06 85 ILE A O 1
ATOM 711 N N . ARG A 1 86 ? -12.472 4.671 2.548 1.00 95.88 86 ARG A N 1
ATOM 712 C CA . ARG A 1 86 ? -12.957 3.937 3.728 1.00 95.88 86 ARG A CA 1
ATOM 713 C C . ARG A 1 86 ? -14.377 4.346 4.117 1.00 95.88 86 ARG A C 1
ATOM 715 O O . ARG A 1 86 ? -15.190 3.483 4.456 1.00 95.88 86 ARG A O 1
ATOM 722 N N . ALA A 1 87 ? -14.680 5.643 4.088 1.00 95.19 87 ALA A N 1
ATOM 723 C CA . ALA A 1 87 ? -16.011 6.155 4.400 1.00 95.19 87 ALA A CA 1
ATOM 724 C C . ALA A 1 87 ? -17.061 5.651 3.396 1.00 95.19 87 ALA A C 1
ATOM 726 O O . ALA A 1 87 ? -18.129 5.191 3.811 1.00 95.19 87 ALA A O 1
ATOM 727 N N . LEU A 1 88 ? -16.732 5.653 2.098 1.00 95.00 88 LEU A N 1
ATOM 728 C CA . LEU A 1 88 ? -17.589 5.087 1.051 1.00 95.00 88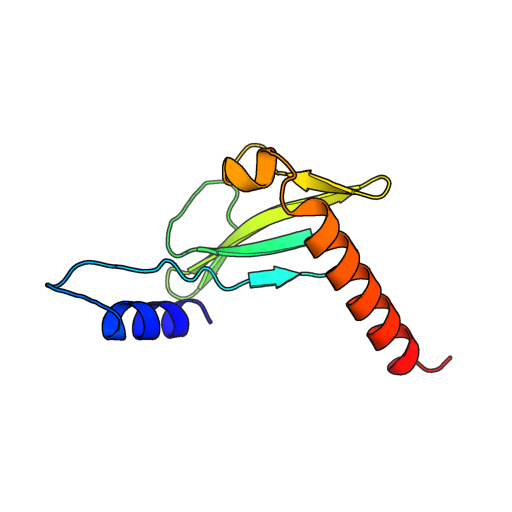 LEU A CA 1
ATOM 729 C C . LEU A 1 88 ? -17.841 3.593 1.277 1.00 95.00 88 LEU A C 1
ATOM 731 O O . LEU A 1 88 ? -18.996 3.162 1.291 1.00 95.00 88 LEU A O 1
ATOM 735 N N . PHE A 1 89 ? -16.784 2.817 1.530 1.00 93.50 89 PHE A N 1
ATOM 736 C CA . PHE A 1 89 ? -16.891 1.380 1.793 1.00 93.50 89 PHE A CA 1
ATOM 737 C C . PHE A 1 89 ? -17.767 1.082 3.021 1.00 93.50 89 PHE A C 1
ATOM 739 O O . PHE A 1 89 ? -18.642 0.215 2.971 1.00 93.50 89 PHE A O 1
ATOM 746 N N . LYS A 1 90 ? -17.612 1.859 4.103 1.00 91.31 90 LYS A N 1
ATOM 747 C CA . LYS A 1 90 ? -18.465 1.768 5.300 1.00 91.31 90 LYS A CA 1
ATOM 748 C C . LYS A 1 90 ? -19.934 2.046 4.981 1.00 91.31 90 LYS A C 1
ATOM 750 O O . LYS A 1 90 ? -20.817 1.341 5.467 1.00 91.31 90 LYS A O 1
ATOM 755 N N . GLY A 1 91 ? -20.199 3.069 4.170 1.00 91.94 91 GLY A N 1
ATOM 756 C CA . GLY A 1 91 ? -21.550 3.414 3.729 1.00 91.94 91 GLY A CA 1
ATOM 757 C C . GLY A 1 91 ? -22.199 2.314 2.888 1.00 91.94 91 GLY A C 1
ATOM 758 O O . GLY A 1 91 ? -23.378 2.025 3.072 1.00 91.94 91 GLY A O 1
ATOM 759 N N . GLN A 1 92 ? -21.429 1.672 2.008 1.00 91.75 92 GLN A N 1
ATOM 760 C CA . GLN A 1 92 ? -21.898 0.560 1.176 1.00 91.75 92 GLN A CA 1
ATOM 761 C C . GLN A 1 92 ? -22.238 -0.675 2.018 1.00 91.75 92 GLN A C 1
ATOM 763 O O . GLN A 1 92 ? -23.317 -1.237 1.853 1.00 91.75 92 GLN A O 1
ATOM 768 N N . ARG A 1 93 ? -21.381 -1.046 2.978 1.00 87.69 93 ARG A N 1
ATOM 769 C CA . ARG A 1 93 ? -21.615 -2.202 3.862 1.00 87.69 93 ARG A CA 1
ATOM 770 C C . ARG A 1 93 ? -22.856 -2.053 4.743 1.00 87.69 93 ARG A C 1
ATOM 772 O O . ARG A 1 93 ? -23.621 -2.995 4.882 1.00 87.69 93 ARG A O 1
ATOM 779 N N . ARG A 1 94 ? -23.122 -0.849 5.263 1.00 84.81 94 ARG A N 1
ATOM 780 C CA . ARG A 1 94 ? -24.359 -0.572 6.023 1.00 84.81 94 ARG A CA 1
ATOM 781 C C . ARG A 1 94 ? -25.640 -0.756 5.204 1.00 84.81 94 ARG A C 1
ATOM 783 O O . ARG A 1 94 ? -26.690 -0.962 5.791 1.00 84.81 94 ARG A O 1
ATOM 790 N N . LYS A 1 95 ? -25.574 -0.623 3.875 1.00 75.81 95 LYS A N 1
ATOM 791 C CA . LYS A 1 95 ? -26.723 -0.856 2.987 1.00 75.81 95 LYS A CA 1
ATOM 792 C C . LYS A 1 95 ? -26.881 -2.331 2.614 1.00 75.81 95 LYS A C 1
ATOM 794 O O . LYS A 1 95 ? -27.991 -2.739 2.300 1.00 75.81 95 LYS A O 1
ATOM 799 N N . SER A 1 96 ? -25.786 -3.095 2.597 1.00 73.12 96 SER A N 1
ATOM 800 C CA . SER A 1 96 ? -25.797 -4.517 2.235 1.00 73.12 96 SER A CA 1
ATOM 801 C C . SER A 1 96 ? -26.136 -5.444 3.397 1.00 73.12 96 SER A C 1
ATOM 803 O O . SER A 1 96 ? -26.621 -6.540 3.145 1.00 73.12 96 SER A O 1
ATOM 805 N N . ASP A 1 97 ? -25.899 -5.002 4.634 1.00 62.19 97 ASP A N 1
ATOM 806 C CA . ASP A 1 97 ? -26.269 -5.715 5.857 1.00 62.19 97 ASP A CA 1
ATOM 807 C C . ASP A 1 97 ? -27.461 -4.990 6.515 1.00 62.19 97 ASP A C 1
ATOM 809 O O . ASP A 1 97 ? -27.252 -4.190 7.435 1.00 62.19 97 ASP A O 1
ATOM 813 N N . PRO A 1 98 ? -28.705 -5.173 6.026 1.00 54.06 98 PRO A N 1
ATOM 814 C CA . PRO A 1 98 ? -29.866 -4.639 6.716 1.00 54.06 98 PRO A CA 1
ATOM 815 C C . PRO A 1 98 ? -30.036 -5.424 8.021 1.00 54.06 98 PRO A C 1
ATOM 817 O O . PRO A 1 98 ? -30.324 -6.619 8.000 1.00 54.06 98 PRO A O 1
ATOM 820 N N . THR A 1 99 ? -29.791 -4.757 9.149 1.00 58.91 99 THR A N 1
ATOM 821 C CA . THR A 1 99 ? -30.335 -5.166 10.455 1.00 58.91 99 THR A CA 1
ATOM 822 C C . THR A 1 99 ? -31.846 -5.258 10.404 1.00 58.91 99 THR A C 1
ATOM 824 O O . THR A 1 99 ? -32.440 -4.335 9.798 1.00 58.91 99 THR A O 1
#

Foldseek 3Di:
DVVVVVVVQCVVDDPNDRPDDDWDWDDALFFTWTKDLDDDPPWDDPDPSITTDTAWTDDDLWTAGDPPHDPVVNVCPCTVVNSVVHVVNVVVVCVVDPD

Sequence (99 aa):
MKTETNKIEERLLVDGKRKVNLDPGYMDYNKVILASAKYNSQKIYLGRGIYADPTLWYEKGEFEPYPYSFPDFKTKMYSSVFLHIRALFKGQRRKSDPT

Secondary structure (DSSP, 8-state):
-HHHHHHHHHHT-BTTB-------EEE-SSEEEEEESS--TTPEEEETTEEEEEEEEEETTEEEEPTTS-HHHHTTTTHHHHHHHHHHHHHHHHHHS--

pLDDT: mean 91.64, std 7.6, range [54.06, 97.81]

Radius of gyration: 15.73 Å; chains: 1; bounding box: 41×31×43 Å